Protein AF-A0A2D5S0K7-F1 (afdb_monomer_lite)

Secondary structure (DSSP, 8-state):
--HHHHHHHHHHTT--HHHHHHHTTS-HHHHHHHHTTSS--HHHHHHHHHHHTS-HHHHSTT-HHHHHHHHHHHHHHHHHHHHT-

pLDDT: mean 85.28, std 7.09, range [52.66, 92.12]

Foldseek 3Di:
DALVVLCVLCVVLVHDLVNLCVVLVHDSVVLSCCSNVVDDDQVSLVSSCVSSVHDSCVSPVPDVVNVVVVVVVVVVVVVVVVVVD

Structure (mmCIF, N/CA/C/O backbone):
data_AF-A0A2D5S0K7-F1
#
_entry.id   AF-A0A2D5S0K7-F1
#
loop_
_atom_site.group_PDB
_atom_site.id
_atom_site.type_symbol
_atom_site.label_atom_id
_atom_site.label_alt_id
_atom_site.label_comp_id
_atom_site.label_asym_id
_atom_site.label_entity_id
_atom_site.label_seq_id
_atom_site.pdbx_PDB_ins_code
_atom_site.Cartn_x
_atom_site.Cartn_y
_atom_site.Cartn_z
_atom_site.occupancy
_atom_site.B_iso_or_equiv
_atom_site.auth_seq_id
_atom_site.auth_comp_id
_atom_site.auth_asym_id
_atom_site.auth_atom_id
_atom_site.pdbx_PDB_model_num
ATOM 1 N N . MET A 1 1 ? -4.337 -8.946 -4.692 1.00 83.69 1 MET A N 1
ATOM 2 C CA . MET A 1 1 ? -3.882 -8.630 -6.062 1.00 83.69 1 MET A CA 1
ATOM 3 C C . MET A 1 1 ? -2.468 -9.133 -6.312 1.00 83.69 1 MET A C 1
ATOM 5 O O . MET A 1 1 ? -1.741 -9.412 -5.365 1.00 83.69 1 MET A O 1
ATOM 9 N N . GLN A 1 2 ? -2.043 -9.242 -7.574 1.00 87.62 2 GLN A N 1
ATOM 10 C CA . GLN A 1 2 ? -0.650 -9.572 -7.908 1.00 87.62 2 GLN A CA 1
ATOM 11 C C . GLN A 1 2 ? 0.269 -8.335 -7.779 1.00 87.62 2 GLN A C 1
ATOM 13 O O . GLN A 1 2 ? -0.191 -7.216 -8.013 1.00 87.62 2 GLN A O 1
ATOM 18 N N . PRO A 1 3 ? 1.573 -8.482 -7.458 1.00 87.25 3 PRO A N 1
ATOM 19 C CA . PRO A 1 3 ? 2.493 -7.348 -7.279 1.00 87.25 3 PRO A CA 1
ATOM 20 C C . PRO A 1 3 ? 2.570 -6.434 -8.504 1.00 87.25 3 PRO A C 1
ATOM 22 O O . PRO A 1 3 ? 2.684 -5.213 -8.385 1.00 87.25 3 PRO A O 1
ATOM 25 N N . LEU A 1 4 ? 2.501 -7.034 -9.695 1.00 88.69 4 LEU A N 1
ATOM 26 C CA . LEU A 1 4 ? 2.508 -6.318 -10.965 1.00 88.69 4 LEU A CA 1
ATOM 27 C C . LEU A 1 4 ? 1.261 -5.436 -11.122 1.00 88.69 4 LEU A C 1
ATOM 29 O O . LEU A 1 4 ? 1.369 -4.293 -11.554 1.00 88.69 4 LEU A O 1
ATOM 33 N N . GLU A 1 5 ? 0.101 -5.939 -10.707 1.00 89.69 5 GLU A N 1
ATOM 34 C CA . GLU A 1 5 ? -1.174 -5.225 -10.775 1.00 89.69 5 GLU A CA 1
ATOM 35 C C . GLU A 1 5 ? -1.245 -4.061 -9.782 1.00 89.69 5 GLU A C 1
ATOM 37 O O . GLU A 1 5 ? -1.752 -2.991 -10.113 1.00 89.69 5 GLU A O 1
ATOM 42 N N . ILE A 1 6 ? -0.666 -4.222 -8.588 1.00 88.62 6 ILE A N 1
ATOM 43 C CA . ILE A 1 6 ? -0.506 -3.126 -7.621 1.00 88.62 6 ILE A CA 1
ATOM 44 C C . ILE A 1 6 ? 0.319 -1.998 -8.255 1.00 88.62 6 ILE A C 1
ATOM 46 O O . ILE A 1 6 ? -0.106 -0.844 -8.262 1.00 88.62 6 ILE A O 1
ATOM 50 N N . LYS A 1 7 ? 1.473 -2.325 -8.854 1.00 88.94 7 LYS A N 1
ATOM 51 C CA . LYS A 1 7 ? 2.328 -1.337 -9.539 1.00 88.94 7 LYS A CA 1
ATOM 52 C C . LYS A 1 7 ? 1.603 -0.670 -10.707 1.00 88.94 7 LYS A C 1
ATOM 54 O O . LYS A 1 7 ? 1.722 0.543 -10.873 1.00 88.94 7 LYS A O 1
ATOM 59 N N . ALA A 1 8 ? 0.856 -1.443 -11.492 1.00 90.56 8 ALA A N 1
ATOM 60 C CA . ALA A 1 8 ? 0.083 -0.930 -12.614 1.00 90.56 8 ALA A CA 1
ATOM 61 C C . ALA A 1 8 ? -0.992 0.060 -12.149 1.00 90.56 8 ALA A C 1
ATOM 63 O O . ALA A 1 8 ? -1.035 1.173 -12.658 1.00 90.56 8 ALA A O 1
ATOM 64 N N . GLN A 1 9 ? -1.791 -0.283 -11.134 1.00 91.31 9 GLN A N 1
ATOM 65 C CA . GLN A 1 9 ? -2.834 0.609 -10.616 1.00 91.31 9 GLN A CA 1
ATOM 66 C C . GLN A 1 9 ? -2.263 1.891 -9.997 1.00 91.31 9 GLN A C 1
ATOM 68 O O . GLN A 1 9 ? -2.798 2.972 -10.240 1.00 91.31 9 GLN A O 1
ATOM 73 N N . LEU A 1 10 ? -1.155 1.800 -9.251 1.00 89.62 10 LEU A N 1
ATOM 74 C CA . LEU A 1 10 ? -0.463 2.986 -8.730 1.00 89.62 10 LEU A CA 1
ATOM 75 C C . LEU A 1 10 ? -0.020 3.909 -9.873 1.00 89.62 10 LEU A C 1
ATOM 77 O O . LEU A 1 10 ? -0.261 5.115 -9.820 1.00 89.62 10 LEU A O 1
ATOM 81 N N . LYS A 1 11 ? 0.548 3.332 -10.941 1.00 90.06 11 LYS A N 1
ATOM 82 C CA . LYS A 1 11 ? 0.951 4.074 -12.139 1.00 90.06 11 LYS A CA 1
ATOM 83 C C . LYS A 1 11 ? -0.248 4.684 -12.872 1.00 90.06 11 LYS A C 1
ATOM 85 O O . LYS A 1 11 ? -0.156 5.834 -13.287 1.00 90.06 11 LYS A O 1
ATOM 90 N N . THR A 1 12 ? -1.365 3.965 -12.995 1.00 91.25 12 THR A N 1
ATOM 91 C CA . THR A 1 12 ? -2.613 4.470 -13.597 1.00 91.25 12 THR A CA 1
ATOM 92 C C . THR A 1 12 ? -3.166 5.672 -12.836 1.00 91.25 12 THR A C 1
ATOM 94 O O . THR A 1 12 ? -3.644 6.616 -13.454 1.00 91.25 12 THR A O 1
ATOM 97 N N . LYS A 1 13 ? -3.035 5.691 -11.505 1.00 88.69 13 LYS A N 1
ATOM 98 C CA . LYS A 1 13 ? -3.377 6.856 -10.674 1.00 88.69 13 LYS A CA 1
ATOM 99 C C . LYS A 1 13 ? -2.360 8.008 -10.765 1.00 88.69 13 LYS A C 1
ATOM 101 O O . LYS A 1 13 ? -2.541 9.030 -10.115 1.00 88.69 13 LYS A O 1
ATOM 106 N N . GLY A 1 14 ? -1.290 7.859 -11.548 1.00 90.94 14 GLY A N 1
ATOM 107 C CA . GLY A 1 14 ? -0.236 8.864 -11.703 1.00 90.94 14 GLY A CA 1
ATOM 108 C C . GLY A 1 14 ? 0.815 8.852 -10.590 1.00 90.94 14 GLY A C 1
ATOM 109 O O . GLY A 1 14 ? 1.649 9.754 -10.527 1.00 90.94 14 GLY A O 1
ATOM 110 N N . TYR A 1 15 ? 0.822 7.838 -9.721 1.00 91.69 15 TYR A N 1
ATOM 111 C CA . TYR A 1 15 ? 1.773 7.740 -8.618 1.00 91.69 15 TYR A CA 1
ATOM 112 C C . TYR A 1 15 ? 2.927 6.795 -8.950 1.00 91.69 15 TYR A C 1
ATOM 114 O O . TYR A 1 15 ? 2.748 5.607 -9.222 1.00 91.69 15 TYR A O 1
ATOM 122 N N . SER A 1 16 ? 4.153 7.312 -8.866 1.00 90.50 16 SER A N 1
ATOM 123 C CA . SER A 1 16 ? 5.365 6.494 -8.963 1.00 90.50 16 SER A CA 1
ATOM 124 C C . SER A 1 16 ? 5.795 5.971 -7.592 1.00 90.50 16 SER A C 1
ATOM 126 O O . SER A 1 16 ? 5.632 6.651 -6.580 1.00 90.50 16 SER A O 1
ATOM 128 N N . ILE A 1 17 ? 6.448 4.803 -7.551 1.00 89.12 17 ILE A N 1
ATOM 129 C CA . ILE A 1 17 ? 6.964 4.208 -6.302 1.00 89.12 17 ILE A CA 1
ATOM 130 C C . ILE A 1 17 ? 7.871 5.182 -5.537 1.00 89.12 17 ILE A C 1
ATOM 132 O O . ILE A 1 17 ? 7.763 5.288 -4.321 1.00 89.12 17 ILE A O 1
ATOM 136 N N . ALA A 1 18 ? 8.716 5.939 -6.241 1.00 90.38 18 ALA A N 1
ATOM 137 C CA . ALA A 1 18 ? 9.572 6.956 -5.633 1.00 90.38 18 ALA A CA 1
ATOM 138 C C . ALA A 1 18 ? 8.779 8.117 -5.002 1.00 90.38 18 ALA A C 1
ATOM 140 O O . ALA A 1 18 ? 9.153 8.600 -3.935 1.00 90.38 18 ALA A O 1
ATOM 141 N N . MET A 1 19 ? 7.670 8.539 -5.623 1.00 92.12 19 MET A N 1
ATOM 142 C CA . MET A 1 19 ? 6.801 9.589 -5.075 1.00 92.12 19 MET A CA 1
ATOM 143 C C . MET A 1 19 ? 6.128 9.117 -3.791 1.00 92.12 19 MET A C 1
ATOM 145 O O . MET A 1 19 ? 6.144 9.829 -2.792 1.00 92.12 19 MET A O 1
ATOM 149 N N . ILE A 1 20 ? 5.599 7.892 -3.803 1.00 90.38 20 ILE A N 1
ATOM 150 C CA . ILE A 1 20 ? 4.969 7.278 -2.631 1.00 90.38 20 ILE A CA 1
ATOM 151 C C . ILE A 1 20 ? 6.005 7.112 -1.520 1.00 90.38 20 ILE A C 1
ATOM 153 O O . ILE A 1 20 ? 5.773 7.528 -0.394 1.00 90.38 20 ILE A O 1
ATOM 157 N N . ALA A 1 21 ? 7.184 6.579 -1.837 1.00 91.12 21 ALA A N 1
ATOM 158 C CA . ALA A 1 21 ? 8.275 6.420 -0.884 1.00 91.12 21 ALA A CA 1
ATOM 159 C C . ALA A 1 21 ? 8.632 7.751 -0.200 1.00 91.12 21 ALA A C 1
ATOM 161 O O . ALA A 1 21 ? 8.684 7.819 1.027 1.00 91.12 21 ALA A O 1
ATOM 162 N N . ARG A 1 22 ? 8.770 8.829 -0.985 1.00 91.06 22 ARG A N 1
ATOM 163 C CA . ARG A 1 22 ? 9.029 10.180 -0.472 1.00 91.06 22 ARG A CA 1
ATOM 164 C C . ARG A 1 22 ? 7.888 10.701 0.403 1.00 91.06 22 ARG A C 1
ATOM 166 O O . ARG A 1 22 ? 8.162 11.229 1.473 1.00 91.06 22 ARG A O 1
ATOM 173 N N . ALA A 1 23 ? 6.637 10.529 -0.021 1.00 90.50 23 ALA A N 1
ATOM 174 C CA . ALA A 1 23 ? 5.464 10.956 0.742 1.00 90.50 23 ALA A CA 1
ATOM 175 C C . ALA A 1 23 ? 5.329 10.211 2.080 1.00 90.50 23 ALA A C 1
ATOM 177 O O . ALA A 1 23 ? 4.877 10.783 3.065 1.00 90.50 23 ALA A O 1
ATOM 178 N N . LEU A 1 24 ? 5.750 8.944 2.128 1.00 87.44 24 LEU A N 1
ATOM 179 C CA . LEU A 1 24 ? 5.698 8.117 3.334 1.00 87.44 24 LEU A CA 1
ATOM 180 C C . LEU A 1 24 ? 6.969 8.199 4.195 1.00 87.44 24 LEU A C 1
ATOM 182 O O . LEU A 1 24 ? 7.021 7.561 5.246 1.00 87.44 24 LEU A O 1
ATOM 186 N N . GLY A 1 25 ? 7.998 8.933 3.755 1.00 89.19 25 GLY A N 1
ATOM 187 C CA . GLY A 1 25 ? 9.298 8.988 4.431 1.00 89.19 25 GLY A CA 1
ATOM 188 C C . GLY A 1 25 ? 10.018 7.633 4.477 1.00 89.19 25 GLY A C 1
ATOM 189 O O . GLY A 1 25 ? 10.741 7.343 5.428 1.00 89.19 25 GLY A O 1
ATOM 190 N N . LYS A 1 26 ? 9.785 6.766 3.485 1.00 89.44 26 LYS A N 1
ATOM 191 C CA . LYS A 1 26 ? 10.379 5.423 3.379 1.00 89.44 26 LYS A CA 1
ATOM 192 C C . LYS A 1 26 ? 11.271 5.320 2.146 1.00 89.44 26 LYS A C 1
ATOM 194 O O . LYS A 1 26 ? 11.167 6.108 1.211 1.00 89.44 26 LYS A O 1
ATOM 199 N N . SER A 1 27 ? 12.129 4.305 2.111 1.00 91.44 27 SER A N 1
ATOM 200 C CA . SER A 1 27 ? 12.933 4.009 0.925 1.00 91.44 27 SER A CA 1
ATOM 201 C C . SER A 1 27 ? 12.071 3.365 -0.173 1.00 91.44 27 SER A C 1
ATOM 203 O O . SER A 1 27 ? 11.220 2.523 0.132 1.00 91.44 27 SER A O 1
ATOM 205 N N . PRO A 1 28 ? 12.301 3.674 -1.463 1.00 89.75 28 PRO A N 1
ATOM 206 C CA . PRO A 1 28 ? 11.566 3.053 -2.572 1.00 89.75 28 PRO A CA 1
ATOM 207 C C . PRO A 1 28 ? 11.746 1.531 -2.613 1.00 89.75 28 PRO A C 1
ATOM 209 O O . PRO A 1 28 ? 10.819 0.810 -2.980 1.00 89.75 28 PRO A O 1
ATOM 212 N N . THR A 1 29 ? 12.899 1.034 -2.158 1.00 90.81 29 THR A N 1
ATOM 213 C CA . THR A 1 29 ? 13.157 -0.397 -1.964 1.00 90.81 29 THR A CA 1
ATOM 214 C C . THR A 1 29 ? 12.194 -1.007 -0.955 1.00 90.81 29 THR A C 1
ATOM 216 O O . THR A 1 29 ? 11.645 -2.064 -1.226 1.00 90.81 29 THR A O 1
ATOM 219 N N . THR A 1 30 ? 11.908 -0.329 0.161 1.00 89.06 30 THR A N 1
ATOM 220 C CA . THR A 1 30 ? 10.937 -0.798 1.161 1.00 89.06 30 THR A CA 1
ATOM 221 C C . THR A 1 30 ? 9.546 -0.921 0.553 1.00 89.06 30 THR A C 1
ATOM 223 O O . THR A 1 30 ? 8.904 -1.952 0.713 1.00 89.06 30 THR A O 1
ATOM 226 N N . ILE A 1 31 ? 9.103 0.088 -0.205 1.00 90.69 31 ILE A N 1
ATOM 227 C CA . ILE A 1 31 ? 7.804 0.047 -0.890 1.00 90.69 31 ILE A CA 1
ATOM 228 C C . ILE A 1 31 ? 7.761 -1.121 -1.882 1.00 90.69 31 ILE A C 1
ATOM 230 O O . ILE A 1 31 ? 6.816 -1.906 -1.880 1.00 90.69 31 ILE A O 1
ATOM 234 N N . SER A 1 32 ? 8.811 -1.284 -2.692 1.00 90.62 32 SER A N 1
ATOM 235 C CA . SER A 1 32 ? 8.926 -2.397 -3.637 1.00 90.62 32 SER A CA 1
ATOM 236 C C . SER A 1 32 ? 8.919 -3.755 -2.929 1.00 90.62 32 SER A C 1
ATOM 238 O O . SER A 1 32 ? 8.235 -4.672 -3.376 1.00 90.62 32 SER A O 1
ATOM 240 N N . SER A 1 33 ? 9.625 -3.893 -1.807 1.00 90.44 33 SER A N 1
ATOM 241 C CA . SER A 1 33 ? 9.658 -5.125 -1.019 1.00 90.44 33 SER A CA 1
ATOM 242 C C . SER A 1 33 ? 8.299 -5.458 -0.412 1.00 90.44 33 SER A C 1
ATOM 244 O O . SER A 1 33 ? 7.940 -6.629 -0.394 1.00 90.44 33 SER A O 1
ATOM 246 N N . VAL A 1 34 ? 7.522 -4.459 0.021 1.00 91.06 34 VAL A N 1
ATOM 247 C CA . VAL A 1 34 ? 6.151 -4.668 0.514 1.00 91.06 34 VAL A CA 1
ATOM 248 C C . VAL A 1 34 ? 5.231 -5.107 -0.623 1.00 91.06 34 VAL A C 1
ATOM 250 O O . VAL A 1 34 ? 4.536 -6.109 -0.497 1.00 91.06 34 VAL A O 1
ATOM 253 N N . ILE A 1 35 ? 5.285 -4.432 -1.776 1.00 89.56 35 ILE A N 1
ATOM 254 C CA . ILE A 1 35 ? 4.477 -4.794 -2.953 1.00 89.56 35 ILE A CA 1
ATOM 255 C C . ILE A 1 35 ? 4.789 -6.219 -3.433 1.00 89.56 35 ILE A C 1
ATOM 257 O O . ILE A 1 35 ? 3.885 -6.977 -3.775 1.00 89.56 35 ILE A O 1
ATOM 261 N N . ASN A 1 36 ? 6.070 -6.589 -3.453 1.00 89.94 36 ASN A N 1
ATOM 262 C CA . ASN A 1 36 ? 6.519 -7.923 -3.846 1.00 89.94 36 ASN A CA 1
ATOM 263 C C . ASN A 1 36 ? 6.425 -8.960 -2.709 1.00 89.94 36 ASN A C 1
ATOM 265 O O . ASN A 1 36 ? 6.794 -10.108 -2.927 1.00 89.94 36 ASN A O 1
ATOM 269 N N . ARG A 1 37 ? 5.931 -8.585 -1.519 1.00 86.88 37 ARG A N 1
ATOM 270 C CA . ARG A 1 37 ? 5.805 -9.452 -0.332 1.00 86.88 37 ARG A CA 1
ATOM 271 C C . ARG A 1 37 ? 7.126 -10.009 0.220 1.00 86.88 37 ARG A C 1
ATOM 273 O O . ARG A 1 37 ? 7.111 -10.943 1.011 1.00 86.88 37 ARG A O 1
ATOM 280 N N . TYR A 1 38 ? 8.268 -9.427 -0.140 1.00 88.25 38 TYR A N 1
ATOM 281 C CA . TYR A 1 38 ? 9.557 -9.770 0.476 1.00 88.25 38 TYR A CA 1
ATOM 282 C C . TYR A 1 38 ? 9.646 -9.301 1.928 1.00 88.25 38 TYR A C 1
ATOM 284 O O . TYR A 1 38 ? 10.387 -9.863 2.727 1.00 88.25 38 TYR A O 1
ATOM 292 N N . THR A 1 39 ? 8.909 -8.245 2.269 1.00 86.81 39 THR A N 1
ATOM 293 C CA . THR A 1 39 ? 8.787 -7.758 3.640 1.00 86.81 39 THR A CA 1
ATOM 294 C C . THR A 1 39 ? 7.337 -7.419 3.933 1.00 86.81 39 THR A C 1
ATOM 296 O O . THR A 1 39 ? 6.602 -6.977 3.050 1.00 86.81 39 THR A O 1
ATOM 299 N N . THR A 1 40 ? 6.927 -7.601 5.181 1.00 86.62 40 THR A N 1
ATOM 300 C CA . THR A 1 40 ? 5.590 -7.247 5.645 1.00 86.62 40 THR A CA 1
ATOM 301 C C . THR A 1 40 ? 5.679 -5.994 6.497 1.00 86.62 40 THR A C 1
ATOM 303 O O . THR A 1 40 ? 6.262 -6.006 7.578 1.00 86.62 40 THR A O 1
ATOM 306 N N . SER A 1 41 ? 5.080 -4.907 6.029 1.00 86.94 41 SER A N 1
ATOM 307 C CA . SER A 1 41 ? 4.903 -3.692 6.823 1.00 86.94 41 SER A CA 1
ATOM 308 C C . SER A 1 41 ? 3.443 -3.278 6.755 1.00 86.94 41 SER A C 1
ATOM 310 O O . SER A 1 41 ? 2.944 -3.014 5.663 1.00 86.94 41 SER A O 1
ATOM 312 N N . VAL A 1 42 ? 2.757 -3.300 7.901 1.00 86.25 42 VAL A N 1
ATOM 313 C CA . VAL A 1 42 ? 1.326 -2.970 7.994 1.00 86.25 42 VAL A CA 1
ATOM 314 C C . VAL A 1 42 ? 1.116 -1.497 7.637 1.00 86.25 42 VAL A C 1
ATOM 316 O O . VAL A 1 42 ? 0.397 -1.223 6.688 1.00 86.25 42 VAL A O 1
ATOM 319 N N . ASP A 1 43 ? 1.881 -0.582 8.248 1.00 87.12 43 ASP A N 1
ATOM 320 C CA . ASP A 1 43 ? 1.824 0.866 7.965 1.00 87.12 43 ASP A CA 1
ATOM 321 C C . ASP A 1 43 ? 1.937 1.184 6.463 1.00 87.12 43 ASP A C 1
ATOM 323 O O . ASP A 1 43 ? 1.105 1.891 5.893 1.00 87.12 43 ASP A O 1
ATOM 327 N N . VAL A 1 44 ? 2.948 0.625 5.787 1.00 90.00 44 VAL A N 1
ATOM 328 C CA . VAL A 1 44 ? 3.146 0.854 4.347 1.00 90.00 44 VAL A CA 1
ATOM 329 C C . VAL A 1 44 ? 1.999 0.258 3.538 1.00 90.00 44 VAL A C 1
ATOM 331 O O . VAL A 1 44 ? 1.511 0.897 2.607 1.00 90.00 44 VAL A O 1
ATOM 334 N N . ALA A 1 45 ? 1.574 -0.959 3.869 1.00 89.50 45 ALA A N 1
ATOM 335 C CA . ALA A 1 45 ? 0.535 -1.648 3.124 1.00 89.50 45 ALA A CA 1
ATOM 336 C C . ALA A 1 45 ? -0.832 -0.962 3.282 1.00 89.50 45 ALA A C 1
ATOM 338 O O . ALA A 1 45 ? -1.549 -0.818 2.294 1.00 89.50 45 ALA A O 1
ATOM 339 N N . GLU A 1 46 ? -1.161 -0.443 4.464 1.00 89.38 46 GLU A N 1
ATOM 340 C CA . GLU A 1 46 ? -2.356 0.372 4.697 1.00 89.38 46 GLU A CA 1
ATOM 341 C C . GLU A 1 46 ? -2.333 1.662 3.880 1.00 89.38 46 GLU A C 1
ATOM 343 O O . GLU A 1 46 ? -3.314 2.012 3.228 1.00 89.38 46 GLU A O 1
ATOM 348 N N . LYS A 1 47 ? -1.195 2.358 3.848 1.00 90.56 47 LYS A N 1
ATOM 349 C CA . LYS A 1 47 ? -1.033 3.575 3.042 1.00 90.56 47 LYS A CA 1
ATOM 350 C C . LYS A 1 47 ? -1.176 3.293 1.548 1.00 90.56 47 LYS A C 1
ATOM 352 O O . LYS A 1 47 ? -1.856 4.039 0.851 1.00 90.56 47 LYS A O 1
ATOM 357 N N . LEU A 1 48 ? -0.589 2.201 1.056 1.00 89.81 48 LEU A N 1
ATOM 358 C CA . LEU A 1 48 ? -0.775 1.752 -0.328 1.00 89.81 48 LEU A CA 1
ATOM 359 C C . LEU A 1 48 ? -2.242 1.422 -0.624 1.00 89.81 48 LEU A C 1
ATOM 361 O O . LEU A 1 48 ? -2.745 1.779 -1.685 1.00 89.81 48 LEU A O 1
ATOM 365 N N . SER A 1 49 ? -2.929 0.798 0.329 1.00 90.56 49 SER A N 1
ATOM 366 C CA . SER A 1 49 ? -4.350 0.454 0.237 1.00 90.56 49 SER A CA 1
ATOM 367 C C . SER A 1 49 ? -5.230 1.705 0.168 1.00 90.56 49 SER A C 1
ATOM 369 O O . SER A 1 49 ? -6.062 1.815 -0.729 1.00 90.56 49 SER A O 1
ATOM 371 N N . LYS A 1 50 ? -4.943 2.722 0.994 1.00 90.19 50 LYS A N 1
ATOM 372 C CA . LYS A 1 50 ? -5.582 4.049 0.930 1.00 90.19 50 LYS A CA 1
ATOM 373 C C . LYS A 1 50 ? -5.357 4.744 -0.415 1.00 90.19 50 LYS A C 1
ATOM 375 O O . LYS A 1 50 ? -6.296 5.276 -0.990 1.00 90.19 50 LYS A O 1
ATOM 380 N N . ILE A 1 51 ? -4.138 4.708 -0.961 1.00 90.00 51 ILE A N 1
ATOM 381 C CA . ILE A 1 51 ? -3.845 5.292 -2.286 1.00 90.00 51 ILE A CA 1
ATOM 382 C C . ILE A 1 51 ? -4.636 4.572 -3.386 1.00 90.00 51 ILE A C 1
ATOM 384 O O . ILE A 1 51 ? -5.141 5.197 -4.324 1.00 90.00 51 ILE A O 1
ATOM 388 N N . LEU A 1 52 ? -4.748 3.248 -3.286 1.00 89.00 52 LEU A N 1
ATOM 389 C CA . LEU A 1 52 ? -5.490 2.427 -4.236 1.00 89.00 52 LEU A CA 1
ATOM 390 C C . LEU A 1 52 ? -7.007 2.497 -4.049 1.00 89.00 52 LEU A C 1
ATOM 392 O O . LEU A 1 52 ? -7.710 2.115 -4.980 1.00 89.00 52 LEU A O 1
ATOM 396 N N . ASP A 1 53 ? -7.482 3.071 -2.943 1.00 89.00 53 ASP A N 1
ATOM 397 C CA . ASP A 1 53 ? -8.890 3.091 -2.535 1.00 89.00 53 ASP A CA 1
ATOM 398 C C . ASP A 1 53 ? -9.476 1.673 -2.447 1.00 89.00 53 ASP A C 1
ATOM 400 O O . ASP A 1 53 ? -10.542 1.363 -2.966 1.00 89.00 53 ASP A O 1
ATOM 404 N N . LYS A 1 54 ? -8.693 0.759 -1.868 1.00 89.19 54 LYS A N 1
ATOM 405 C CA . LYS A 1 54 ? -9.058 -0.651 -1.706 1.00 89.19 54 LYS A CA 1
ATOM 406 C C . LYS A 1 54 ? -8.685 -1.115 -0.306 1.00 89.19 54 LYS A C 1
ATOM 408 O O . LYS A 1 54 ? -7.688 -0.635 0.231 1.00 89.19 54 LYS A O 1
ATOM 413 N N . PRO A 1 55 ? -9.432 -2.046 0.298 1.00 86.69 55 PRO A N 1
ATOM 414 C CA . PRO A 1 55 ? -9.075 -2.622 1.581 1.00 86.69 55 PRO A CA 1
ATOM 415 C C . PRO A 1 55 ? -7.777 -3.427 1.482 1.00 86.69 55 PRO A C 1
ATOM 417 O O . PRO A 1 55 ? -7.444 -4.036 0.460 1.00 86.69 55 PRO A O 1
ATOM 420 N N . LEU A 1 56 ? -7.056 -3.459 2.602 1.00 86.94 56 LEU A N 1
ATOM 421 C CA . LEU A 1 56 ? -5.744 -4.092 2.726 1.00 86.94 56 LEU A CA 1
ATOM 422 C C . LEU A 1 56 ? -5.745 -5.558 2.278 1.00 86.94 56 LEU A C 1
ATOM 424 O O . LEU A 1 56 ? -4.820 -5.998 1.598 1.00 86.94 56 LEU A O 1
ATOM 428 N N . ILE A 1 57 ? -6.812 -6.286 2.612 1.00 87.06 57 ILE A N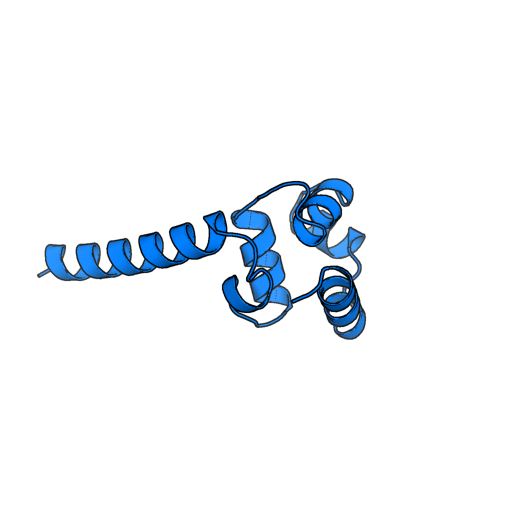 1
ATOM 429 C CA . ILE A 1 57 ? -7.004 -7.695 2.253 1.00 87.06 57 ILE A CA 1
ATOM 430 C C . ILE A 1 57 ? -7.251 -7.911 0.753 1.00 87.06 57 ILE A C 1
ATOM 432 O O . ILE A 1 57 ? -6.911 -8.965 0.230 1.00 87.06 57 ILE A O 1
ATOM 436 N N . GLU A 1 58 ? -7.787 -6.926 0.028 1.00 86.94 58 GLU A N 1
ATOM 437 C CA . GLU A 1 58 ? -7.968 -7.036 -1.425 1.00 86.94 58 GLU A CA 1
ATOM 438 C C . GLU A 1 58 ? -6.664 -6.727 -2.165 1.00 86.94 58 GLU A C 1
ATOM 440 O O . GLU A 1 58 ? -6.294 -7.408 -3.132 1.00 86.94 58 GLU A O 1
ATOM 445 N N . VAL A 1 59 ? -5.914 -5.734 -1.678 1.00 87.69 59 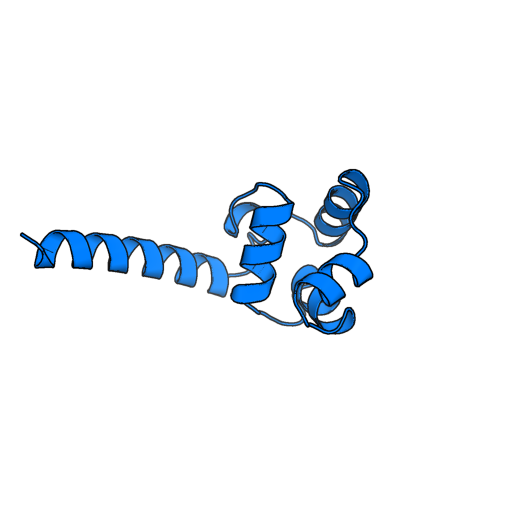VAL A N 1
ATOM 446 C CA . VAL A 1 59 ? -4.597 -5.397 -2.228 1.00 87.69 59 VAL A CA 1
ATOM 447 C C . VAL A 1 59 ? -3.609 -6.537 -1.962 1.00 87.69 59 VAL A C 1
ATOM 449 O O . VAL A 1 59 ? -2.983 -7.041 -2.900 1.00 87.69 59 VAL A O 1
ATOM 452 N N . PHE A 1 60 ? -3.547 -7.028 -0.723 1.00 88.75 60 PHE A N 1
ATOM 453 C CA . PHE A 1 60 ? -2.614 -8.057 -0.257 1.00 88.75 60 PHE A CA 1
ATOM 454 C C . PHE A 1 60 ? -3.336 -9.289 0.338 1.00 88.75 60 PHE A C 1
ATOM 456 O O . PHE A 1 60 ? -3.236 -9.534 1.540 1.00 88.75 60 PHE A O 1
ATOM 463 N N . PRO A 1 61 ? -4.021 -10.105 -0.485 1.00 83.44 61 PRO A N 1
ATOM 464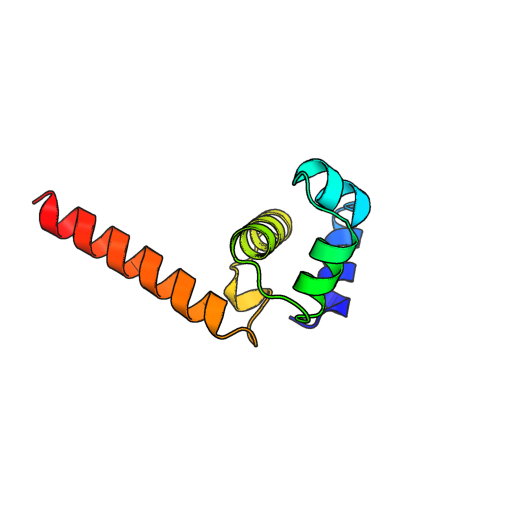 C CA . PRO A 1 61 ? -4.809 -11.246 -0.012 1.00 83.44 61 PRO A CA 1
ATOM 465 C C . PRO A 1 61 ? -3.944 -12.387 0.527 1.00 83.44 61 PRO A C 1
ATOM 467 O O . PRO A 1 61 ? -4.348 -13.089 1.444 1.00 83.44 61 PRO A O 1
ATOM 470 N N . ASP A 1 62 ? -2.731 -12.552 -0.001 1.00 83.94 62 ASP A N 1
ATOM 471 C CA . ASP A 1 62 ? -1.832 -13.657 0.361 1.00 83.94 62 ASP A CA 1
ATOM 472 C C . ASP A 1 62 ? -0.994 -13.389 1.623 1.00 83.94 62 ASP A C 1
ATOM 474 O O . ASP A 1 62 ? -0.100 -14.167 1.950 1.00 83.94 62 ASP A O 1
ATOM 478 N N . VAL A 1 63 ? -1.202 -12.260 2.308 1.00 83.50 63 VAL A N 1
ATOM 479 C CA . VAL A 1 63 ? -0.399 -11.882 3.477 1.00 83.50 63 VAL A CA 1
ATOM 480 C C . VAL A 1 63 ? -1.242 -12.016 4.740 1.00 83.50 63 VAL A C 1
ATOM 482 O O . VAL A 1 63 ? -1.939 -11.091 5.155 1.00 83.50 63 VAL A O 1
ATOM 485 N N . GLU A 1 64 ? -1.137 -13.173 5.392 1.00 77.62 64 GLU A N 1
ATOM 486 C CA . GLU A 1 64 ? -1.940 -13.516 6.574 1.00 77.62 64 GLU A CA 1
ATOM 487 C C . GLU A 1 64 ? -1.778 -12.513 7.733 1.00 77.62 64 GLU A C 1
ATOM 489 O O . GLU A 1 64 ? -2.737 -12.206 8.444 1.00 77.62 64 GLU A O 1
ATOM 494 N N . THR A 1 65 ? -0.587 -11.924 7.894 1.00 80.44 65 THR A N 1
ATOM 495 C CA . THR A 1 65 ? -0.325 -10.876 8.895 1.00 80.44 65 THR A CA 1
ATOM 496 C C . THR A 1 65 ? -1.292 -9.695 8.765 1.00 80.44 65 THR A C 1
ATOM 498 O O . THR A 1 65 ? -1.706 -9.128 9.775 1.00 80.44 65 THR A O 1
ATOM 501 N N . TYR A 1 66 ? -1.694 -9.342 7.543 1.00 81.44 66 TYR A N 1
ATOM 502 C CA . TYR A 1 66 ? -2.610 -8.231 7.287 1.00 81.44 66 TYR A CA 1
ATOM 503 C C . TYR A 1 66 ? -4.063 -8.589 7.599 1.00 81.44 66 TYR A C 1
ATOM 505 O O . TYR A 1 66 ? -4.775 -7.776 8.187 1.00 81.44 66 TYR A O 1
ATOM 513 N N . ALA A 1 67 ? -4.480 -9.825 7.315 1.00 75.81 67 ALA A N 1
ATOM 514 C CA . ALA A 1 67 ? -5.794 -10.327 7.716 1.00 75.81 67 ALA A CA 1
ATOM 515 C C . ALA A 1 67 ? -5.952 -10.347 9.250 1.00 75.81 67 ALA A C 1
ATOM 517 O O . ALA A 1 67 ? -6.983 -9.937 9.795 1.00 75.81 67 ALA A O 1
ATOM 518 N N . ARG A 1 68 ? -4.897 -10.759 9.968 1.00 76.12 68 ARG A N 1
ATOM 51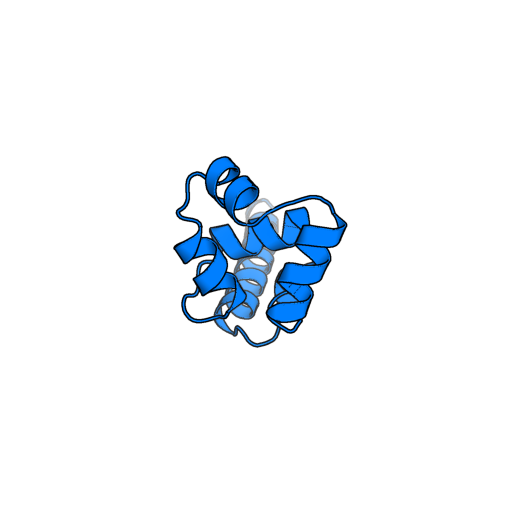9 C CA . ARG A 1 68 ? -4.869 -10.747 11.440 1.00 76.12 68 ARG A CA 1
ATOM 520 C C . ARG A 1 68 ? -4.890 -9.328 12.013 1.00 76.12 68 ARG A C 1
ATOM 522 O O . ARG A 1 68 ? -5.568 -9.104 13.011 1.00 76.12 68 ARG A O 1
ATOM 529 N N . ALA A 1 69 ? -4.165 -8.384 11.406 1.00 73.81 69 ALA A N 1
ATOM 530 C CA . ALA A 1 69 ? -4.154 -6.984 11.836 1.00 73.81 69 ALA A CA 1
ATOM 531 C C . ALA A 1 69 ? -5.541 -6.335 11.696 1.00 73.81 69 ALA A C 1
ATOM 533 O O . ALA A 1 69 ? -6.041 -5.772 12.665 1.00 73.81 69 ALA A O 1
ATOM 534 N N . HIS A 1 70 ? -6.203 -6.527 10.551 1.00 70.69 70 HIS A N 1
ATOM 535 C CA . HIS A 1 70 ? -7.566 -6.039 10.321 1.00 70.69 70 HIS A CA 1
ATOM 536 C C . HIS A 1 70 ? -8.566 -6.605 11.344 1.00 70.69 70 HIS A C 1
ATOM 538 O O . HIS A 1 70 ? -9.363 -5.875 11.925 1.00 70.69 70 HIS A O 1
ATOM 544 N N . SER A 1 71 ? -8.479 -7.908 11.634 1.00 73.12 71 SER A N 1
ATOM 545 C CA . SER A 1 71 ? -9.358 -8.555 12.620 1.00 73.12 71 SER A CA 1
ATOM 546 C C . SER A 1 71 ? -9.123 -8.054 14.051 1.00 73.12 71 SER A C 1
ATOM 548 O O . SER A 1 71 ? -10.051 -8.028 14.858 1.00 73.12 71 SER A O 1
ATOM 550 N N . LYS A 1 72 ? -7.882 -7.681 14.394 1.00 71.50 72 LYS A N 1
ATOM 551 C CA . LYS A 1 72 ? -7.556 -7.098 15.703 1.00 71.50 72 LYS A CA 1
ATOM 552 C C . LYS A 1 72 ? -8.142 -5.703 15.859 1.00 71.50 72 LYS A C 1
ATOM 554 O O . LYS A 1 72 ? -8.712 -5.436 16.906 1.00 71.50 72 LYS A O 1
ATOM 559 N N . GLU A 1 73 ? -8.023 -4.859 14.839 1.00 70.50 73 GLU A N 1
ATOM 560 C CA . GLU A 1 73 ? -8.572 -3.500 14.870 1.00 70.50 73 GLU A CA 1
ATOM 561 C C . GLU A 1 73 ? -10.097 -3.523 15.044 1.00 70.50 73 GLU A C 1
ATOM 563 O O . GLU A 1 73 ? -10.629 -2.836 15.910 1.00 70.50 73 GLU A O 1
ATOM 568 N N . GLN A 1 74 ? -10.794 -4.412 14.326 1.00 72.50 74 GLN A N 1
ATOM 569 C CA . GLN A 1 74 ? -12.240 -4.602 14.489 1.00 72.50 74 GLN A CA 1
ATOM 570 C C . GLN A 1 74 ? -12.625 -5.071 15.899 1.00 72.50 74 GLN A C 1
ATOM 572 O O . GLN A 1 74 ? -13.541 -4.521 16.502 1.00 72.50 74 GLN A O 1
ATOM 577 N N . LYS A 1 75 ? -11.909 -6.059 16.452 1.00 73.75 75 LYS A N 1
ATOM 57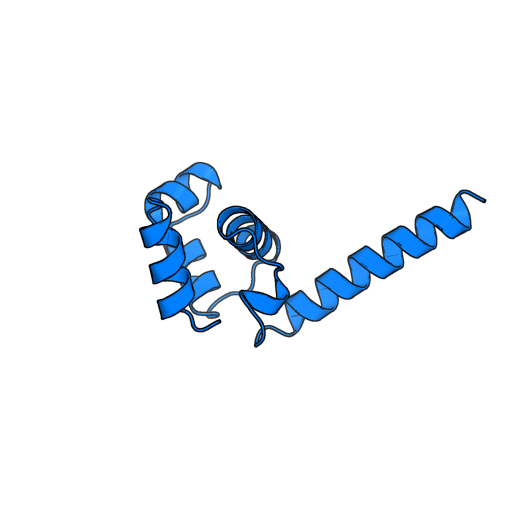8 C CA . LYS A 1 75 ? -12.160 -6.540 17.820 1.00 73.75 75 LYS A CA 1
ATOM 579 C C . LYS A 1 75 ? -11.827 -5.501 18.887 1.00 73.75 75 LYS A C 1
ATOM 581 O O . LYS A 1 75 ? -12.467 -5.481 19.931 1.00 73.75 75 LYS A O 1
ATOM 586 N N . GLN A 1 76 ? -10.816 -4.670 18.649 1.00 75.19 76 GLN A N 1
ATOM 587 C CA . GLN A 1 76 ? -10.451 -3.594 19.561 1.00 75.19 76 GLN A CA 1
ATOM 588 C C . GLN A 1 76 ? -11.531 -2.511 19.578 1.00 75.19 76 GLN A C 1
ATOM 590 O O . GLN A 1 76 ? -11.983 -2.151 20.659 1.00 75.19 76 GLN A O 1
ATOM 595 N N . ALA A 1 77 ? -12.022 -2.093 18.409 1.00 75.25 77 ALA A N 1
ATOM 596 C CA . ALA A 1 77 ? -13.135 -1.155 18.312 1.00 75.25 77 ALA A CA 1
ATOM 597 C C . ALA A 1 77 ? -14.407 -1.694 18.997 1.00 75.25 77 ALA A C 1
ATOM 599 O O . ALA A 1 77 ? -15.057 -0.970 19.746 1.00 75.25 77 ALA A O 1
ATOM 600 N N . GLU A 1 78 ? -14.730 -2.979 18.806 1.00 78.81 78 GLU A N 1
ATOM 601 C CA . GLU A 1 78 ? -15.858 -3.634 19.486 1.00 78.81 78 GLU A CA 1
ATOM 602 C C . GLU A 1 78 ? -15.689 -3.631 21.017 1.00 78.81 78 GLU A C 1
ATOM 604 O O . GLU A 1 78 ? -16.628 -3.315 21.749 1.00 78.81 78 GLU A O 1
ATOM 609 N N . LEU A 1 79 ? -14.480 -3.915 21.514 1.00 76.88 79 LEU A N 1
ATOM 610 C CA . LEU A 1 79 ? -14.173 -3.879 22.944 1.00 76.88 79 LEU A CA 1
ATOM 611 C C . LEU A 1 79 ? -14.268 -2.459 23.524 1.00 76.88 79 LEU A C 1
ATOM 613 O O . LEU A 1 79 ? -14.800 -2.289 24.617 1.00 76.88 79 LEU A O 1
ATOM 617 N N . GLU A 1 80 ? -13.787 -1.441 22.808 1.00 80.88 80 GLU A N 1
ATOM 618 C CA . GLU A 1 80 ? -13.899 -0.038 23.226 1.00 80.88 80 GLU A CA 1
ATOM 619 C C . GLU A 1 80 ? -15.364 0.409 23.326 1.00 80.88 80 GLU A C 1
ATOM 621 O O . GLU A 1 80 ? -15.729 1.088 24.284 1.00 80.88 80 GLU A O 1
ATOM 626 N N . GLN A 1 81 ? -16.229 -0.025 22.403 1.00 79.50 81 GLN A N 1
ATOM 627 C CA . GLN A 1 81 ? -17.668 0.250 22.483 1.00 79.50 81 GLN A CA 1
ATOM 628 C C . 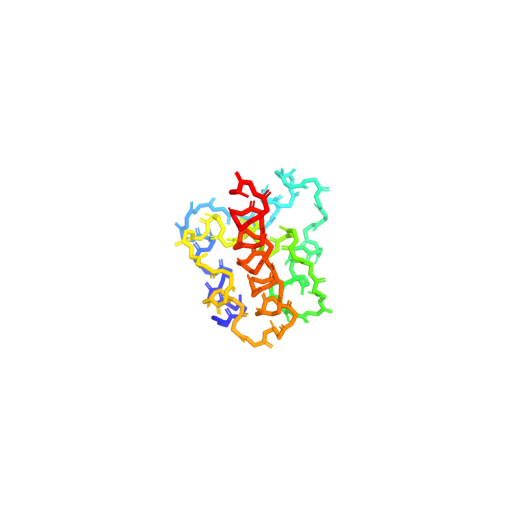GLN A 1 81 ? -18.348 -0.467 23.661 1.00 79.50 81 GLN A C 1
ATOM 630 O O . GLN A 1 81 ? -19.216 0.119 24.310 1.00 79.50 81 GLN A O 1
ATOM 635 N N . LEU A 1 82 ? -17.946 -1.707 23.960 1.00 79.12 82 LEU A N 1
ATOM 636 C CA . LEU A 1 82 ? -18.465 -2.470 25.101 1.00 79.12 82 LEU A CA 1
ATOM 637 C C . LEU A 1 82 ? -18.012 -1.899 26.453 1.00 79.12 82 LEU A C 1
ATOM 639 O O . LEU A 1 82 ? -18.781 -1.940 27.405 1.00 79.12 82 LEU A O 1
ATOM 643 N N . LEU A 1 83 ? -16.784 -1.377 26.547 1.00 75.00 83 LEU A N 1
ATOM 644 C CA . LEU A 1 83 ? -16.228 -0.791 27.776 1.00 75.00 83 LEU A CA 1
ATOM 645 C C . LEU A 1 83 ? -16.661 0.663 28.016 1.00 75.00 83 LEU A C 1
ATOM 647 O O . LEU A 1 83 ? -16.560 1.146 29.141 1.00 75.00 83 LEU A O 1
ATOM 651 N N . ALA A 1 84 ? -17.110 1.366 26.975 1.00 74.06 84 ALA A N 1
ATOM 652 C CA . ALA A 1 84 ? -17.689 2.704 27.085 1.00 74.06 84 ALA A CA 1
ATOM 653 C C . ALA A 1 84 ? -19.187 2.693 27.468 1.00 74.06 84 ALA A C 1
ATOM 655 O O . ALA A 1 84 ? -19.778 3.770 27.576 1.00 74.06 84 ALA A O 1
ATOM 656 N N . SER A 1 85 ? -19.787 1.505 27.638 1.00 52.66 85 SER A N 1
ATOM 657 C CA . SER A 1 85 ? -21.178 1.294 28.078 1.00 52.66 85 SER A CA 1
ATOM 658 C C . SER A 1 85 ? -21.281 0.985 29.569 1.00 52.66 85 SER A C 1
ATOM 660 O O . SER A 1 85 ? -20.375 0.306 30.102 1.00 52.66 85 SER A O 1
#

Sequence (85 aa):
MQPLEIKAQLKTKGYSIAMIARALGKSPTTISSVINRYTTSVDVAEKLSKILDKPLIEVFPDVETYARAHSKEQKQAELEQLLAS

Radius of gyration: 14.4 Å; chains: 1; bounding box: 34×25×42 Å